Protein AF-A0A4U5NT44-F1 (afdb_monomer_lite)

Radius of gyration: 29.96 Å; chains: 1; bounding box: 78×42×92 Å

Foldseek 3Di:
DDDDDDDDDDDDDDDDDDDDPDDDDDDDDDDDPDPPPPPPQPPPPDPPQWA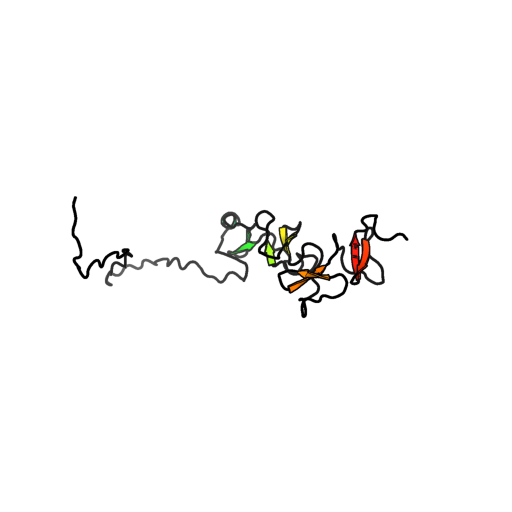GFDDFQVVLVPDQARFTQDPRTTHHPPPDCCCCLQVNHHFPAFARVQDDPPQWGQDPSRTTHNENEHHWDAFADVQDDAWQFGQTPVRITYGPADHWQAFADPQDDPPQWGQDIPRITHGCPPDPDDD

pLDDT: mean 70.95, std 17.16, range [37.59, 92.62]

Organism: Steinernema carpocapsae (NCBI:txid34508)

Secondary structure (DSSP, 8-state):
---------------------------------------------PPTT-EEE-SSGGGGTTSSS-EEEETTEEEESS---GGGTBTTB---EE-BTTB-STT-EEETTTEEESSSSS----B-BTTB--TTEEE-TTSBEEESSSSEEEE-BTTB--TTEEE-GGGEEEE--TTS---

Sequence (179 aa):
MMNRLAFAVLLGFLALASAAPSDPLFDSGAAGNISFLTRAKRQYGCPANCFSSCSNTNQCQGYQVATMCVQGCCCPAPTPDLNSACSGKPAVAGCLNGLCGQGFFCQNNNYCCRCANGAEADRCVNGVCPAGYACNTNDYCCPIGGNVGGQCVGGQCPPAFVCGAGNLCYQNVQGFGRK

Structure (mmCIF, N/CA/C/O backbone):
data_AF-A0A4U5NT44-F1
#
_entry.id   AF-A0A4U5NT44-F1
#
loop_
_atom_site.group_PDB
_atom_si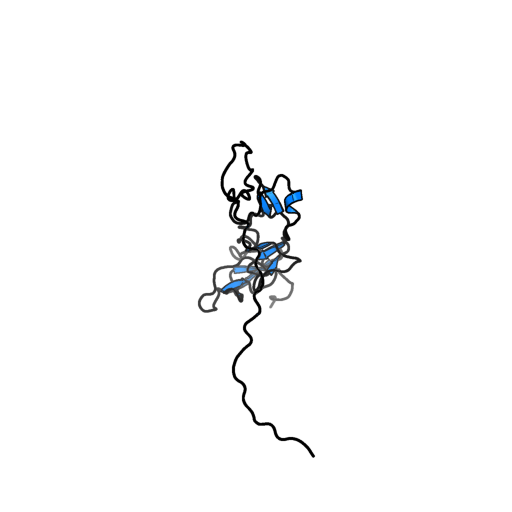te.id
_atom_site.type_symbol
_atom_site.label_atom_id
_atom_site.label_alt_id
_atom_site.label_comp_id
_atom_site.label_asym_id
_atom_site.label_entity_id
_atom_site.label_seq_id
_atom_site.pdbx_PDB_ins_code
_atom_site.Cartn_x
_atom_site.Cartn_y
_atom_site.Cartn_z
_atom_site.occupancy
_atom_site.B_iso_or_equiv
_atom_site.auth_seq_id
_atom_site.auth_comp_id
_atom_site.auth_asym_id
_atom_site.auth_atom_id
_atom_site.pdbx_PDB_model_num
ATOM 1 N N . MET A 1 1 ? 38.410 -6.889 68.399 1.00 41.97 1 MET A N 1
ATOM 2 C CA . MET A 1 1 ? 37.430 -6.449 67.387 1.00 41.97 1 MET A CA 1
ATOM 3 C C . MET A 1 1 ? 36.571 -7.651 67.028 1.00 41.97 1 MET A C 1
ATOM 5 O O . MET A 1 1 ? 37.122 -8.691 66.691 1.00 41.97 1 MET A O 1
ATOM 9 N N . MET A 1 2 ? 35.262 -7.526 67.261 1.00 40.06 2 MET A N 1
ATOM 10 C CA . MET A 1 2 ? 34.203 -8.503 66.954 1.00 40.06 2 MET A CA 1
ATOM 11 C C . MET A 1 2 ? 34.240 -8.897 65.453 1.00 40.06 2 MET A C 1
ATOM 13 O O . MET A 1 2 ? 34.754 -8.125 64.658 1.00 40.06 2 MET A O 1
ATOM 17 N N . ASN A 1 3 ? 33.733 -10.024 64.948 1.00 39.78 3 ASN A N 1
ATOM 18 C CA . ASN A 1 3 ? 32.663 -10.893 65.421 1.00 39.78 3 ASN A CA 1
ATOM 19 C C . ASN A 1 3 ? 32.751 -12.261 64.705 1.00 39.78 3 ASN A C 1
ATOM 21 O O . ASN A 1 3 ? 33.048 -12.321 63.512 1.00 39.78 3 ASN A O 1
ATOM 25 N N . ARG A 1 4 ? 32.453 -13.347 65.423 1.00 48.44 4 ARG A N 1
ATOM 26 C CA . ARG A 1 4 ? 32.158 -14.677 64.865 1.00 48.44 4 ARG A CA 1
ATOM 27 C C . ARG A 1 4 ? 30.708 -14.682 64.394 1.00 48.44 4 ARG A C 1
ATOM 29 O O . ARG A 1 4 ? 29.874 -14.252 65.175 1.00 48.44 4 ARG A O 1
ATOM 36 N N . LEU A 1 5 ? 30.394 -15.236 63.223 1.00 42.34 5 LEU A N 1
ATOM 37 C CA . LEU A 1 5 ? 29.074 -15.829 62.958 1.00 42.34 5 LEU A CA 1
ATOM 38 C C . LEU A 1 5 ? 29.099 -16.649 61.663 1.00 42.34 5 LEU A C 1
ATOM 40 O O . LEU A 1 5 ? 28.915 -16.140 60.564 1.00 42.34 5 LEU A O 1
ATOM 44 N N . ALA A 1 6 ? 29.314 -17.950 61.831 1.00 47.31 6 ALA A N 1
ATOM 45 C CA . ALA A 1 6 ? 28.681 -18.965 61.008 1.00 47.31 6 ALA A CA 1
ATOM 46 C C . ALA A 1 6 ? 27.647 -19.640 61.914 1.00 47.31 6 ALA A C 1
ATOM 48 O O . ALA A 1 6 ? 28.046 -20.189 62.936 1.00 47.31 6 ALA A O 1
ATOM 49 N N . PHE A 1 7 ? 26.354 -19.566 61.590 1.00 39.72 7 PHE A N 1
ATOM 50 C CA . PHE A 1 7 ? 25.352 -20.530 62.054 1.00 39.72 7 PHE A CA 1
ATOM 51 C C . PHE A 1 7 ? 24.116 -20.492 61.147 1.00 39.72 7 PHE A C 1
ATOM 53 O O . PHE A 1 7 ? 23.589 -19.433 60.818 1.00 39.72 7 PHE A O 1
ATOM 60 N N . ALA A 1 8 ? 23.714 -21.684 60.723 1.00 47.34 8 ALA A N 1
ATOM 61 C CA . ALA A 1 8 ? 22.589 -21.990 59.857 1.00 47.34 8 ALA A CA 1
ATOM 62 C C . ALA A 1 8 ? 21.237 -21.860 60.574 1.00 47.34 8 ALA A C 1
ATOM 64 O O . ALA A 1 8 ? 21.141 -22.286 61.719 1.00 47.34 8 ALA A O 1
ATOM 65 N N . VAL A 1 9 ? 20.200 -21.392 59.866 1.00 45.38 9 VAL A N 1
ATOM 66 C CA . VAL A 1 9 ? 18.763 -21.654 60.120 1.00 45.38 9 VAL A CA 1
ATOM 67 C C . VAL A 1 9 ? 18.051 -21.496 58.759 1.00 45.38 9 VAL A C 1
ATOM 69 O O . VAL A 1 9 ? 17.964 -20.392 58.237 1.00 45.38 9 VAL A O 1
ATOM 72 N N . LEU A 1 10 ? 17.880 -22.552 57.955 1.00 42.16 10 LEU A N 1
ATOM 73 C CA . LEU A 1 10 ? 16.690 -23.418 57.875 1.00 42.16 10 LEU A CA 1
ATOM 74 C C . LEU A 1 10 ? 15.338 -22.680 57.937 1.00 42.16 10 LEU A C 1
ATOM 76 O O . LEU A 1 10 ? 14.928 -22.223 58.989 1.00 42.16 10 LEU A O 1
ATOM 80 N N . LEU A 1 11 ? 14.634 -22.724 56.800 1.00 50.19 11 LEU A N 1
ATOM 81 C CA . LEU A 1 11 ? 13.175 -22.801 56.643 1.00 50.19 11 LEU A CA 1
ATOM 82 C C . LEU A 1 11 ? 12.294 -21.719 57.288 1.00 50.19 11 LEU A C 1
ATOM 84 O O . LEU A 1 11 ? 12.079 -21.685 58.492 1.00 50.19 11 LEU A O 1
ATOM 88 N N . GLY A 1 12 ? 11.584 -21.007 56.410 1.00 46.41 12 GLY A N 1
ATOM 89 C CA . GLY A 1 12 ? 10.256 -20.480 56.706 1.00 46.41 12 GLY A CA 1
ATOM 90 C C . GLY A 1 12 ? 10.107 -19.014 56.350 1.00 46.41 12 GLY A C 1
ATOM 91 O O . GLY A 1 12 ? 10.577 -18.173 57.091 1.00 46.41 12 GLY A O 1
ATOM 92 N N . PHE A 1 13 ? 9.426 -18.727 55.240 1.00 44.28 13 PHE A N 1
ATOM 93 C CA . PHE A 1 13 ? 8.411 -17.671 55.158 1.00 44.28 13 PHE A CA 1
ATOM 94 C C . PHE A 1 13 ? 7.566 -17.912 53.898 1.00 44.28 13 PHE A C 1
ATOM 96 O O . PHE A 1 13 ? 7.797 -17.372 52.820 1.00 44.28 13 PHE A O 1
ATOM 103 N N . LEU A 1 14 ? 6.588 -18.804 54.058 1.00 45.03 14 LEU A N 1
ATOM 104 C CA . LEU A 1 14 ? 5.353 -18.808 53.282 1.00 45.03 14 LEU A CA 1
ATOM 105 C C . LEU A 1 14 ? 4.549 -17.577 53.722 1.00 45.03 14 LEU A C 1
ATOM 107 O O . LEU A 1 14 ? 4.130 -17.539 54.874 1.00 45.03 14 LEU A O 1
ATOM 111 N N . ALA A 1 15 ? 4.367 -16.597 52.833 1.00 43.09 15 ALA A N 1
ATOM 112 C CA . ALA A 1 15 ? 3.153 -15.779 52.697 1.00 43.09 15 ALA A CA 1
ATOM 113 C C . ALA A 1 15 ? 3.405 -14.575 51.773 1.00 43.09 15 ALA A C 1
ATOM 115 O O . ALA A 1 15 ? 4.106 -13.641 52.146 1.00 43.09 15 ALA A O 1
ATOM 116 N N . LEU A 1 16 ? 2.735 -14.548 50.619 1.00 44.41 16 LEU A N 1
ATOM 117 C CA . LEU A 1 16 ? 1.893 -13.403 50.268 1.00 44.41 16 LEU A CA 1
ATOM 118 C C . LEU A 1 16 ? 0.815 -13.871 49.284 1.00 44.41 16 LEU A C 1
ATOM 120 O O . LEU A 1 16 ? 1.005 -13.920 48.072 1.00 44.41 16 LEU A O 1
ATOM 124 N N . ALA A 1 17 ? -0.315 -14.279 49.857 1.00 45.09 17 ALA A N 1
ATOM 125 C CA . ALA A 1 17 ? -1.570 -14.431 49.148 1.00 45.09 17 ALA A CA 1
ATOM 126 C C . ALA A 1 17 ? -2.078 -13.028 48.782 1.00 45.09 17 ALA A C 1
ATOM 128 O O . ALA A 1 17 ? -2.364 -12.225 49.670 1.00 45.09 17 ALA A O 1
ATOM 129 N N . SER A 1 18 ? -2.188 -12.716 47.492 1.00 49.47 18 SER A N 1
ATOM 130 C CA . SER A 1 18 ? -3.039 -11.619 47.042 1.00 49.47 18 SER A CA 1
ATOM 131 C C . SER A 1 18 ? -4.479 -12.128 47.027 1.00 49.47 18 SER A C 1
ATOM 133 O O . SER A 1 18 ? -4.848 -13.011 46.256 1.00 49.47 18 SER A O 1
ATOM 135 N N . ALA A 1 19 ? -5.280 -11.599 47.948 1.00 43.81 19 ALA A N 1
ATOM 136 C CA . ALA A 1 19 ? -6.701 -11.873 48.058 1.00 43.81 19 ALA A CA 1
ATOM 137 C C . ALA A 1 19 ? -7.427 -11.468 46.763 1.00 43.81 19 ALA A C 1
ATOM 139 O O . ALA A 1 19 ? -7.612 -10.284 46.486 1.00 43.81 19 ALA A O 1
ATOM 140 N N . ALA A 1 20 ? -7.853 -12.454 45.976 1.00 49.81 20 ALA A N 1
ATOM 141 C CA . ALA A 1 20 ? -8.987 -12.293 45.079 1.00 49.81 20 ALA A CA 1
ATOM 142 C C . ALA A 1 20 ? -10.263 -12.442 45.928 1.00 49.81 20 ALA A C 1
ATOM 144 O O . ALA A 1 20 ? -10.378 -13.440 46.643 1.00 49.81 20 ALA A O 1
ATOM 145 N N . PRO A 1 21 ? -11.219 -11.498 45.906 1.00 49.53 21 PRO A N 1
ATOM 146 C CA . PRO A 1 21 ? -12.531 -11.747 46.482 1.00 49.53 21 PRO A CA 1
ATOM 147 C C . PRO A 1 21 ? -13.285 -12.721 45.568 1.00 49.53 21 PRO A C 1
ATOM 149 O O . PRO A 1 21 ? -13.885 -12.325 44.573 1.00 49.53 21 PRO A O 1
ATOM 152 N N . SER A 1 22 ? -13.207 -14.008 45.898 1.00 47.41 22 SER A N 1
ATOM 153 C CA . SER A 1 22 ? -14.127 -15.038 45.426 1.00 47.41 22 SER A CA 1
ATOM 154 C C . SER A 1 22 ? -15.467 -14.888 46.153 1.00 47.41 22 SER A C 1
ATOM 156 O O . SER A 1 22 ? -15.526 -15.022 47.374 1.00 47.41 22 SER A O 1
ATOM 158 N N . ASP A 1 23 ? -16.496 -14.568 45.374 1.00 47.78 23 ASP A N 1
ATOM 159 C CA . ASP A 1 23 ? -17.866 -15.090 45.431 1.00 47.78 23 ASP A CA 1
ATOM 160 C C . ASP A 1 23 ? -18.522 -15.297 46.813 1.00 47.78 23 ASP A C 1
ATOM 162 O O . ASP A 1 23 ? -18.226 -16.271 47.509 1.00 47.78 23 ASP A O 1
ATOM 166 N N . PRO A 1 24 ? -19.538 -14.496 47.187 1.00 47.03 24 PRO A N 1
ATOM 167 C CA . PRO A 1 24 ? -20.533 -14.970 48.131 1.00 47.03 24 PRO A CA 1
ATOM 168 C C . PRO A 1 24 ? -21.456 -15.982 47.434 1.00 47.03 24 PRO A C 1
ATOM 170 O O . PRO A 1 24 ? -22.219 -15.637 46.529 1.00 47.03 24 PRO A O 1
ATOM 173 N N . LEU A 1 25 ? -21.403 -17.235 47.898 1.00 45.03 25 LEU A N 1
ATOM 174 C CA . LEU A 1 25 ? -22.509 -18.183 47.780 1.00 45.03 25 LEU A CA 1
ATOM 175 C C . LEU A 1 25 ? -23.785 -17.516 48.312 1.00 45.03 25 LEU A C 1
ATOM 177 O O . LEU A 1 25 ? -23.854 -17.201 49.499 1.00 45.03 25 LEU A O 1
ATOM 181 N N . PHE A 1 26 ? -24.809 -17.382 47.472 1.00 44.31 26 PHE A N 1
ATOM 182 C CA . PHE A 1 26 ? -26.182 -17.300 47.954 1.00 44.31 26 PHE A CA 1
ATOM 183 C C . PHE A 1 26 ? -27.040 -18.356 47.269 1.00 44.31 26 PHE A C 1
ATOM 185 O O . PHE A 1 26 ? -27.195 -18.398 46.049 1.00 44.31 26 PHE A O 1
ATOM 192 N N . ASP A 1 27 ? -27.512 -19.233 48.147 1.00 38.28 27 ASP A N 1
ATOM 193 C CA . ASP A 1 27 ? -28.408 -20.355 47.963 1.00 38.28 27 ASP A CA 1
ATOM 194 C C . ASP A 1 27 ? -29.778 -19.916 47.427 1.00 38.28 27 ASP A C 1
ATOM 196 O O . ASP A 1 27 ? -30.239 -18.788 47.620 1.00 38.28 27 ASP A O 1
ATOM 200 N N . SER A 1 28 ? -30.405 -20.836 46.705 1.00 53.12 28 SER A N 1
ATOM 201 C CA . SER A 1 28 ? -31.623 -20.620 45.936 1.00 53.12 28 SER A CA 1
ATOM 202 C C . SER A 1 28 ? -32.860 -20.681 46.830 1.00 53.12 28 SER A C 1
ATOM 204 O O . SER A 1 28 ? -33.154 -21.728 47.393 1.00 53.12 28 SER A O 1
ATOM 206 N N . GLY A 1 29 ? -33.669 -19.619 46.872 1.00 45.12 29 GLY A N 1
ATOM 207 C CA . GLY A 1 29 ? -35.015 -19.737 47.437 1.00 45.12 29 GLY A CA 1
ATOM 208 C C . GLY A 1 29 ? -35.741 -18.427 47.707 1.00 45.12 29 GLY A C 1
ATOM 209 O O . GLY A 1 29 ? -35.720 -17.951 48.831 1.00 45.12 29 GLY A O 1
ATOM 210 N N . ALA A 1 30 ? -36.432 -17.884 46.701 1.00 37.59 30 ALA A N 1
ATOM 211 C CA . ALA A 1 30 ? -37.771 -17.293 46.841 1.00 37.59 30 ALA A CA 1
ATOM 212 C C . ALA A 1 30 ? -38.217 -16.668 45.513 1.00 37.59 30 ALA A C 1
ATOM 214 O O . ALA A 1 30 ? -37.498 -15.903 44.876 1.00 37.59 30 ALA A O 1
ATOM 215 N N . ALA A 1 31 ? -39.434 -17.019 45.114 1.00 48.50 31 ALA A N 1
ATOM 216 C CA . ALA A 1 31 ? -40.112 -16.563 43.917 1.00 48.50 31 ALA A CA 1
ATOM 217 C C . ALA A 1 31 ? -40.239 -15.030 43.859 1.00 48.50 31 ALA A C 1
ATOM 219 O O . ALA A 1 31 ? -40.905 -14.409 44.683 1.00 48.50 31 ALA A O 1
ATOM 220 N N . GLY A 1 32 ? -39.660 -14.440 42.819 1.00 40.50 32 GLY A N 1
ATOM 221 C CA . GLY A 1 32 ? -39.900 -13.066 42.404 1.00 40.50 32 GLY A CA 1
ATOM 222 C C . GLY A 1 32 ? -39.521 -12.959 40.937 1.00 40.50 32 GLY A C 1
ATOM 223 O O . GLY A 1 32 ? -38.363 -13.155 40.584 1.00 40.50 32 GLY A O 1
ATOM 224 N N . ASN A 1 33 ? -40.502 -12.720 40.070 1.00 50.53 33 ASN A N 1
ATOM 225 C CA . ASN A 1 33 ? -40.332 -12.614 38.622 1.00 50.53 33 ASN A CA 1
ATOM 226 C C . ASN A 1 33 ? -39.684 -11.261 38.276 1.00 50.53 33 ASN A C 1
ATOM 228 O O . ASN A 1 33 ? -40.307 -10.362 37.719 1.00 50.53 33 ASN A O 1
ATOM 232 N N . ILE A 1 34 ? -38.440 -11.088 38.709 1.00 51.81 34 ILE A N 1
ATOM 233 C CA . ILE A 1 34 ? -37.555 -10.023 38.269 1.00 51.81 34 ILE A CA 1
ATOM 234 C C . ILE A 1 34 ? -36.823 -10.586 37.067 1.00 51.81 34 ILE A C 1
ATOM 236 O O . ILE A 1 34 ? -35.935 -11.423 37.193 1.00 51.81 34 ILE A O 1
ATOM 240 N N . SER A 1 35 ? -37.233 -10.141 35.883 1.00 47.66 35 SER A N 1
ATOM 241 C CA . SER A 1 35 ? -36.441 -10.248 34.668 1.00 47.66 35 SER A CA 1
ATOM 242 C C . SER A 1 35 ? -35.113 -9.555 34.943 1.00 47.66 35 SER A C 1
ATOM 244 O O . SER A 1 35 ? -34.969 -8.351 34.722 1.00 47.66 35 SER A O 1
ATOM 246 N N . PHE A 1 36 ? -34.149 -10.296 35.487 1.00 42.97 36 PHE A N 1
ATOM 247 C CA . PHE A 1 36 ? -32.764 -9.885 35.510 1.00 42.97 36 PHE A CA 1
ATOM 248 C C . PHE A 1 36 ? -32.424 -9.655 34.046 1.00 42.97 36 PHE A C 1
ATOM 250 O O . PHE A 1 36 ? -32.266 -10.599 33.271 1.00 42.97 36 PHE A O 1
ATOM 257 N N . LEU A 1 37 ? -32.392 -8.383 33.650 1.00 48.25 37 LEU A N 1
ATOM 258 C CA . LEU A 1 37 ? -31.652 -7.935 32.491 1.00 48.25 37 LEU A CA 1
ATOM 259 C C . LEU A 1 37 ? -30.227 -8.393 32.762 1.00 48.25 37 LEU A C 1
ATOM 261 O O . LEU A 1 37 ? -29.411 -7.661 33.321 1.00 48.25 37 LEU A O 1
ATOM 265 N N . THR A 1 38 ? -29.935 -9.637 32.390 1.00 41.62 38 THR A N 1
ATOM 266 C CA . THR A 1 38 ? -28.595 -10.041 32.049 1.00 41.62 38 THR A CA 1
ATOM 267 C C . THR A 1 38 ? -28.198 -9.012 31.015 1.00 41.62 38 THR A C 1
ATOM 269 O O . THR A 1 38 ? -28.619 -9.029 29.857 1.00 41.62 38 THR A O 1
ATOM 272 N N . ARG A 1 39 ? -27.404 -8.036 31.452 1.00 46.06 39 ARG A N 1
ATOM 273 C CA . ARG A 1 39 ? -26.575 -7.250 30.560 1.00 46.06 39 ARG A CA 1
ATOM 274 C C . ARG A 1 39 ? -25.523 -8.218 30.027 1.00 46.06 39 ARG A C 1
ATOM 276 O O . ARG A 1 39 ? -24.335 -8.053 30.264 1.00 46.06 39 ARG A O 1
ATOM 283 N N . ALA A 1 40 ? -25.970 -9.244 29.303 1.00 41.12 40 ALA A N 1
ATOM 284 C CA . ALA A 1 40 ? -25.214 -9.805 28.221 1.00 41.12 40 ALA A CA 1
ATOM 285 C C . ALA A 1 40 ? -24.907 -8.584 27.369 1.00 41.12 40 ALA A C 1
ATOM 287 O O . ALA A 1 40 ? -25.803 -8.008 26.742 1.00 41.12 40 ALA A O 1
ATOM 288 N N . LYS A 1 41 ? -23.664 -8.096 27.470 1.00 43.84 41 LYS A N 1
ATOM 289 C CA . LYS A 1 41 ? -23.096 -7.178 26.493 1.00 43.84 41 LYS A CA 1
ATOM 290 C C . LYS A 1 41 ? -23.511 -7.786 25.171 1.00 43.84 41 LYS A C 1
ATOM 292 O O . LYS A 1 41 ? -23.109 -8.907 24.882 1.00 43.84 41 LYS A O 1
ATOM 297 N N . ARG A 1 42 ? -24.454 -7.127 24.499 1.00 50.50 42 ARG A N 1
ATOM 298 C CA . ARG A 1 42 ? -25.114 -7.614 23.301 1.00 50.50 42 ARG A CA 1
ATOM 299 C C . ARG A 1 42 ? -24.022 -7.781 22.260 1.00 50.50 42 ARG A C 1
ATOM 301 O O . ARG A 1 42 ? -23.728 -6.875 21.495 1.00 50.50 42 ARG A O 1
ATOM 308 N N . GLN A 1 43 ? -23.404 -8.947 22.277 1.00 49.91 43 GLN A N 1
ATOM 309 C CA . GLN A 1 43 ? -22.519 -9.472 21.265 1.00 49.91 43 GLN A CA 1
ATOM 310 C C . GLN A 1 43 ? -23.417 -9.931 20.107 1.00 49.91 43 GLN A C 1
ATOM 312 O O . GLN A 1 43 ? -23.284 -11.038 19.605 1.00 49.91 43 GLN A O 1
ATOM 317 N N . TYR A 1 44 ? -24.386 -9.087 19.710 1.00 51.16 44 TYR A N 1
ATOM 318 C CA . TYR A 1 44 ? -24.892 -9.128 18.349 1.00 51.16 44 TYR A CA 1
ATOM 319 C C . TYR A 1 44 ? -23.651 -8.860 17.516 1.00 51.16 44 TYR A C 1
ATOM 321 O O . TYR A 1 44 ? -23.013 -7.823 17.694 1.00 51.16 44 TYR A O 1
ATOM 329 N N . GLY A 1 45 ? -23.230 -9.881 16.773 1.00 62.38 45 GLY A N 1
ATOM 330 C CA . GLY A 1 45 ? -21.964 -9.904 16.064 1.00 62.38 45 GLY A CA 1
ATOM 331 C C . GLY A 1 45 ? -21.881 -8.707 15.138 1.00 62.38 45 GLY A C 1
ATOM 332 O O . GLY A 1 45 ? -22.424 -8.735 14.038 1.00 62.38 45 GLY A O 1
ATOM 333 N N . CYS A 1 46 ? -21.221 -7.649 15.603 1.00 68.69 46 CYS A N 1
ATOM 334 C CA . CYS A 1 46 ? -20.824 -6.577 14.722 1.00 68.69 46 CYS A CA 1
ATOM 335 C C . CYS A 1 46 ? -19.932 -7.204 13.641 1.00 68.69 46 CYS A C 1
ATOM 337 O O . CYS A 1 46 ? -19.115 -8.080 13.959 1.00 68.69 46 CYS A O 1
ATOM 339 N N . PRO A 1 47 ? -20.113 -6.816 12.370 1.00 69.44 47 PRO A N 1
ATOM 340 C CA . PRO A 1 47 ? -19.285 -7.325 11.289 1.00 69.44 47 PRO A CA 1
ATOM 341 C C . PRO A 1 47 ? -17.808 -7.028 11.572 1.00 69.44 47 PRO A C 1
ATOM 343 O O . PRO A 1 47 ? -17.473 -6.146 12.371 1.00 69.44 47 PRO A O 1
ATOM 346 N N . ALA A 1 48 ? -16.914 -7.777 10.924 1.00 64.88 48 ALA A N 1
ATOM 347 C CA . ALA A 1 48 ? -15.479 -7.558 11.060 1.00 64.88 48 ALA A CA 1
ATOM 348 C C . ALA A 1 48 ? -15.139 -6.070 10.833 1.00 64.88 48 ALA A C 1
ATOM 350 O O . ALA A 1 48 ? -15.648 -5.454 9.899 1.00 64.88 48 ALA A O 1
ATOM 351 N N . ASN A 1 49 ? -14.283 -5.512 11.696 1.00 66.44 49 ASN A N 1
ATOM 352 C CA . ASN A 1 49 ? -13.892 -4.091 11.760 1.00 66.44 49 ASN A CA 1
ATOM 353 C C . ASN A 1 49 ? -14.912 -3.109 12.370 1.00 66.44 49 ASN A C 1
ATOM 355 O O . ASN A 1 49 ? -14.662 -1.902 12.357 1.00 66.44 49 ASN A O 1
ATOM 359 N N . CYS A 1 50 ? -16.007 -3.594 12.959 1.00 75.44 50 CYS A N 1
ATOM 360 C CA . CYS A 1 50 ? -16.903 -2.780 13.779 1.00 75.44 50 CYS A CA 1
ATOM 361 C C . CYS A 1 50 ? -16.845 -3.197 15.255 1.00 75.44 50 CYS A C 1
ATOM 363 O O . CYS A 1 50 ? -16.750 -4.377 15.597 1.00 75.44 50 CYS A O 1
ATOM 365 N N . PHE A 1 51 ? -16.912 -2.208 16.140 1.00 76.50 51 PHE A N 1
ATOM 366 C CA . PHE A 1 51 ? -16.833 -2.378 17.590 1.00 76.50 51 PHE A CA 1
ATOM 367 C C . PHE A 1 51 ? -18.182 -2.064 18.242 1.00 76.50 51 PHE A C 1
ATOM 369 O O . PHE A 1 51 ? -19.139 -1.759 17.539 1.00 76.50 51 PHE A O 1
ATOM 376 N N . SER A 1 52 ? -18.232 -2.186 19.576 1.00 81.31 52 SER A N 1
ATOM 377 C CA . SER A 1 52 ? -19.393 -2.120 20.483 1.00 81.31 52 SER A CA 1
ATOM 378 C C . SER A 1 52 ? -20.703 -1.552 19.935 1.00 81.31 52 SER A C 1
ATOM 380 O O . SER A 1 52 ? -20.744 -0.556 19.217 1.00 81.31 52 SER A O 1
ATOM 382 N N . SER A 1 53 ? -21.808 -2.102 20.432 1.00 81.50 53 SER A N 1
ATOM 383 C CA . SER A 1 53 ? -23.136 -1.634 20.067 1.00 81.50 53 SER A CA 1
ATOM 384 C C . SER A 1 53 ? -23.344 -0.140 20.358 1.00 81.50 53 SER A C 1
ATOM 386 O O . SER A 1 53 ? -23.085 0.307 21.478 1.00 81.50 53 SER A O 1
ATOM 388 N N . CYS A 1 54 ? -23.869 0.608 19.393 1.00 81.62 54 CYS A N 1
ATOM 389 C CA . CYS A 1 54 ? -24.179 2.033 19.497 1.00 81.62 54 CYS A CA 1
ATOM 390 C C . CYS A 1 54 ? -25.658 2.300 19.190 1.00 81.62 54 CYS A C 1
ATOM 392 O O . CYS A 1 54 ? -26.327 1.502 18.548 1.00 81.62 54 CYS A O 1
ATOM 394 N N . SER A 1 55 ? -26.181 3.435 19.653 1.00 82.50 55 SER A N 1
ATOM 395 C CA . SER A 1 55 ? -27.520 3.925 19.275 1.00 82.50 55 SER A CA 1
ATOM 396 C C . SER A 1 55 ? -27.454 5.235 18.493 1.00 82.50 55 SER A C 1
ATOM 398 O O . SER A 1 55 ? -28.353 5.522 17.716 1.00 82.50 55 SER A O 1
ATOM 400 N N . ASN A 1 56 ? -26.388 6.011 18.690 1.00 79.12 56 ASN A N 1
ATOM 401 C CA . ASN A 1 56 ? -26.105 7.263 18.000 1.00 79.12 56 ASN A CA 1
ATOM 402 C C . ASN A 1 56 ? -24.585 7.406 17.842 1.00 79.12 56 ASN A C 1
ATOM 404 O O . ASN A 1 56 ? -23.831 6.882 18.666 1.00 79.12 56 ASN A O 1
ATOM 408 N N . THR A 1 57 ? -24.137 8.150 16.827 1.00 78.25 57 THR A N 1
ATOM 409 C CA . THR A 1 57 ? -22.709 8.356 16.503 1.00 78.25 57 THR A CA 1
ATOM 410 C C . THR A 1 57 ? -21.890 8.939 17.658 1.00 78.25 57 THR A C 1
ATOM 412 O O . THR A 1 57 ? -20.718 8.606 17.796 1.00 78.25 57 THR A O 1
ATOM 415 N N . ASN A 1 58 ? -22.500 9.717 18.558 1.00 82.50 58 ASN A N 1
ATOM 416 C CA . ASN A 1 58 ? -21.808 10.261 19.735 1.00 82.50 58 ASN A CA 1
ATOM 417 C C . ASN A 1 58 ? -21.234 9.169 20.658 1.00 82.50 58 ASN A C 1
ATOM 419 O O . ASN A 1 58 ? -20.191 9.367 21.267 1.00 82.50 58 ASN A O 1
ATOM 423 N N . GLN A 1 59 ? -21.849 7.981 20.699 1.00 77.31 59 GLN A N 1
ATOM 424 C CA . GLN A 1 59 ? -21.348 6.844 21.488 1.00 77.31 59 GLN A CA 1
ATOM 425 C C . GLN A 1 59 ? -20.067 6.227 20.905 1.00 77.31 59 GLN A C 1
ATOM 427 O O . GLN A 1 59 ? -19.401 5.432 21.565 1.00 77.31 59 GLN A O 1
ATOM 432 N N . CYS A 1 60 ? -19.728 6.585 19.667 1.00 78.31 60 CYS A N 1
ATOM 433 C CA . CYS A 1 60 ? -18.546 6.118 18.959 1.00 78.31 60 CYS A CA 1
ATOM 434 C C . CYS A 1 60 ? -17.377 7.123 19.049 1.00 78.31 60 CYS A C 1
ATOM 436 O O . CYS A 1 60 ? -16.247 6.803 18.703 1.00 78.31 60 CYS A O 1
ATOM 438 N N . GLN A 1 61 ? -17.585 8.313 19.620 1.00 77.25 61 GLN A N 1
ATOM 439 C CA . GLN A 1 61 ? -16.519 9.315 19.790 1.00 77.25 61 GLN A CA 1
ATOM 440 C C . GLN A 1 61 ? -15.440 8.914 20.812 1.00 77.25 61 GLN A C 1
ATOM 442 O O . GLN A 1 61 ? -14.393 9.547 20.876 1.00 77.25 61 GLN A O 1
ATOM 447 N N . GLY A 1 62 ? -15.670 7.858 21.600 1.00 70.69 62 GLY A N 1
ATOM 448 C CA . GLY A 1 62 ? -14.665 7.294 22.506 1.00 70.69 62 GLY A CA 1
ATOM 449 C C . GLY A 1 62 ? -13.596 6.442 21.810 1.00 70.69 62 GLY A C 1
ATOM 450 O O . GLY A 1 62 ? -12.623 6.049 22.455 1.00 70.69 62 GLY A O 1
ATOM 451 N N . TYR A 1 63 ? -13.760 6.129 20.519 1.00 68.38 63 TYR A N 1
ATOM 452 C CA . TYR A 1 63 ? -12.766 5.377 19.755 1.00 68.38 63 TYR A CA 1
ATOM 453 C C . TYR A 1 63 ? -11.712 6.311 19.155 1.00 68.38 63 TYR A C 1
ATOM 455 O O . TYR A 1 63 ? -12.005 7.410 18.702 1.00 68.38 63 TYR A O 1
ATOM 463 N N . GLN A 1 64 ? -10.467 5.831 19.134 1.00 57.81 64 GLN A N 1
ATOM 464 C CA . GLN A 1 64 ? -9.280 6.564 18.669 1.00 57.81 64 GLN A CA 1
ATOM 465 C C . GLN A 1 64 ? -9.343 6.920 17.169 1.00 57.81 64 GLN A C 1
ATOM 467 O O . GLN A 1 64 ? -8.606 7.780 16.698 1.00 57.81 64 GLN A O 1
ATOM 472 N N . VAL A 1 65 ? -10.205 6.231 16.418 1.00 61.34 65 VAL A N 1
ATOM 473 C CA . VAL A 1 65 ? -10.463 6.449 14.994 1.00 61.34 65 VAL A CA 1
ATOM 474 C C . VAL A 1 65 ? -11.866 7.020 14.821 1.00 61.34 65 VAL A C 1
ATOM 476 O O . VAL A 1 65 ? -12.782 6.648 15.559 1.00 61.34 65 VAL A O 1
ATOM 479 N N . ALA A 1 66 ? -12.040 7.911 13.840 1.00 65.50 66 ALA A N 1
ATOM 480 C CA . ALA A 1 66 ? -13.348 8.460 13.503 1.00 65.50 66 ALA A CA 1
ATOM 481 C C . ALA A 1 66 ? -14.303 7.296 13.222 1.00 65.50 66 ALA A C 1
ATOM 483 O O . ALA A 1 66 ? -14.094 6.550 12.272 1.00 65.50 66 ALA A O 1
ATOM 484 N N . THR A 1 67 ? -15.306 7.103 14.076 1.00 74.69 67 THR A N 1
ATOM 485 C CA . THR A 1 67 ? -16.301 6.034 13.956 1.00 74.69 67 THR A CA 1
ATOM 486 C C . THR A 1 67 ? -17.698 6.627 14.004 1.00 74.69 67 THR A C 1
ATOM 488 O O . THR A 1 67 ? -17.975 7.576 14.735 1.00 74.69 67 THR A O 1
ATOM 491 N N . MET A 1 68 ? -18.587 6.068 13.196 1.00 80.12 68 MET A N 1
ATOM 492 C CA . MET A 1 68 ? -19.999 6.392 13.145 1.00 80.12 68 MET A CA 1
ATOM 493 C C . MET A 1 68 ? -20.830 5.178 13.522 1.00 80.12 68 MET A C 1
ATOM 495 O O . MET A 1 68 ? -20.393 4.031 13.400 1.00 80.12 68 MET A O 1
ATOM 499 N N . CYS A 1 69 ? -22.040 5.444 13.997 1.00 80.31 69 CYS A N 1
ATOM 500 C CA . CYS A 1 69 ? -22.953 4.379 14.353 1.00 80.31 69 CYS A CA 1
ATOM 501 C C . CYS A 1 69 ? -23.637 3.834 13.096 1.00 80.31 69 CYS A C 1
ATOM 503 O O . CYS A 1 69 ? -24.469 4.517 12.502 1.00 80.31 69 CYS A O 1
ATOM 505 N N . VAL A 1 70 ? -23.296 2.607 12.700 1.00 77.50 70 VAL A N 1
ATOM 506 C CA . VAL A 1 70 ? -23.870 1.915 11.540 1.00 77.50 70 VAL A CA 1
ATOM 507 C C . VAL A 1 70 ? -24.589 0.670 12.029 1.00 77.50 70 VAL A C 1
ATOM 509 O O . VAL A 1 70 ? -23.977 -0.198 12.642 1.00 77.50 70 VAL A O 1
ATOM 512 N N . GLN A 1 71 ? -25.902 0.595 11.790 1.00 73.44 71 GLN A N 1
ATOM 513 C CA . GLN A 1 71 ? -26.744 -0.551 12.177 1.00 73.44 71 GLN A CA 1
ATOM 514 C C . GLN A 1 71 ? -26.566 -0.989 13.640 1.00 73.44 71 GLN A C 1
ATOM 516 O O . GLN A 1 71 ? -26.629 -2.165 13.984 1.00 73.44 71 GLN A O 1
ATOM 521 N N . GLY A 1 72 ? -26.339 -0.013 14.514 1.00 76.69 72 GLY A N 1
ATOM 522 C CA . GLY A 1 72 ? -26.139 -0.259 15.928 1.00 76.69 72 GLY A CA 1
ATOM 523 C C . GLY A 1 72 ? -24.750 -0.769 16.306 1.00 76.69 72 GLY A C 1
ATOM 524 O O . GLY A 1 72 ? -24.615 -1.262 17.417 1.00 76.69 72 GLY A O 1
ATOM 525 N N . CYS A 1 73 ? -23.732 -0.621 15.453 1.00 83.25 73 CYS A N 1
ATOM 526 C CA . CYS A 1 73 ? -22.315 -0.884 15.736 1.00 83.25 73 CYS A CA 1
ATOM 527 C C . CYS A 1 73 ? -21.441 0.341 15.416 1.00 83.25 73 CYS A C 1
ATOM 529 O O . CYS A 1 73 ? -21.707 1.073 14.461 1.00 83.25 73 CYS A O 1
ATOM 531 N N . CYS A 1 74 ? -20.387 0.577 16.200 1.00 83.06 74 CYS A N 1
ATOM 532 C CA . CYS A 1 74 ? -19.426 1.640 15.906 1.00 83.06 74 CYS A CA 1
ATOM 533 C C . CYS A 1 74 ? -18.451 1.180 14.822 1.00 83.06 74 CYS A C 1
ATOM 535 O O . CYS A 1 74 ? -17.576 0.351 15.078 1.00 83.06 74 CYS A O 1
ATOM 537 N N . CYS A 1 75 ? -18.595 1.733 13.623 1.00 79.00 75 CYS A N 1
ATOM 538 C CA . CYS A 1 75 ? -17.768 1.421 12.462 1.00 79.00 75 CYS A CA 1
ATOM 539 C C . CYS A 1 75 ? -16.994 2.673 12.024 1.00 79.00 75 CYS A C 1
ATOM 541 O O . CYS A 1 75 ? -17.515 3.775 12.176 1.00 79.00 75 CYS A O 1
ATOM 543 N N . PRO A 1 76 ? -15.768 2.559 11.498 1.00 75.00 76 PRO A N 1
ATOM 544 C CA . PRO A 1 76 ? -14.993 3.717 11.051 1.00 75.00 76 PRO A CA 1
ATOM 545 C C . PRO A 1 76 ? -15.724 4.543 9.968 1.00 75.00 76 PRO A C 1
ATOM 547 O O . PRO A 1 76 ? -16.401 3.989 9.106 1.00 75.00 76 PRO A O 1
ATOM 550 N N . ALA A 1 77 ? -15.627 5.872 10.075 1.00 68.19 77 ALA A N 1
ATOM 551 C CA . ALA A 1 77 ? -16.375 6.906 9.358 1.00 68.19 77 ALA A CA 1
ATOM 552 C C . ALA A 1 77 ? -15.463 7.798 8.490 1.00 68.19 77 ALA A C 1
ATOM 554 O O . ALA A 1 77 ? -14.463 8.281 9.027 1.00 68.19 77 ALA A O 1
ATOM 555 N N . PRO A 1 78 ? -15.832 8.132 7.227 1.00 57.22 78 PRO A N 1
ATOM 556 C CA . PRO A 1 78 ? -16.843 7.461 6.386 1.00 57.22 78 PRO A CA 1
ATOM 557 C C . PRO A 1 78 ? -16.500 5.978 6.266 1.00 57.22 78 PRO A C 1
ATOM 559 O O . PRO A 1 78 ? -15.355 5.652 6.537 1.00 57.22 78 PRO A O 1
ATOM 562 N N . THR A 1 79 ? -17.427 5.089 5.878 1.00 57.31 79 THR A N 1
ATOM 563 C CA . THR A 1 79 ? -17.009 3.787 5.329 1.00 57.31 79 THR A CA 1
ATOM 564 C C . THR A 1 79 ? -16.163 4.127 4.113 1.00 57.31 79 THR A C 1
ATOM 566 O O . THR A 1 79 ? -16.726 4.466 3.066 1.00 57.31 79 THR A O 1
ATOM 569 N N . PRO A 1 80 ? -14.832 4.166 4.240 1.00 58.44 80 PRO A N 1
ATOM 570 C CA . PRO A 1 80 ? -14.011 4.431 3.090 1.00 58.44 80 PRO A CA 1
ATOM 571 C C . PRO A 1 80 ? -14.191 3.191 2.239 1.00 58.44 80 PRO A C 1
ATOM 573 O O . PRO A 1 80 ? -14.412 2.099 2.778 1.00 58.44 80 PRO A O 1
ATOM 576 N N . ASP A 1 81 ? -14.092 3.311 0.928 1.00 66.81 81 ASP A N 1
ATOM 577 C CA . ASP A 1 81 ? -13.886 2.098 0.160 1.00 66.81 81 ASP A CA 1
ATOM 578 C C . ASP A 1 81 ? -12.487 1.603 0.529 1.00 66.81 81 ASP A C 1
ATOM 580 O O . ASP A 1 81 ? -11.476 2.024 -0.038 1.00 66.81 81 ASP A O 1
ATOM 584 N N . LEU A 1 82 ? -12.418 0.822 1.615 1.00 69.75 82 LEU A N 1
ATOM 585 C CA . LEU A 1 82 ? -11.171 0.411 2.232 1.00 69.75 82 LEU A CA 1
ATOM 586 C C . LEU A 1 82 ? -10.370 -0.311 1.163 1.00 69.75 82 LEU A C 1
ATOM 588 O O . LEU A 1 82 ? -9.180 -0.075 1.084 1.00 69.75 82 LEU A O 1
ATOM 592 N N . ASN A 1 83 ? -11.066 -1.038 0.282 1.00 76.88 83 ASN A N 1
ATOM 593 C CA . ASN A 1 83 ? -10.574 -1.745 -0.894 1.00 76.88 83 ASN A CA 1
ATOM 594 C C . ASN A 1 83 ? -9.790 -0.884 -1.890 1.00 76.88 83 ASN A C 1
ATOM 596 O O . ASN A 1 83 ? -8.959 -1.435 -2.606 1.00 76.88 83 ASN A O 1
ATOM 600 N N . SER A 1 84 ? -10.032 0.427 -1.955 1.00 79.12 84 SER A N 1
ATOM 601 C CA . SER A 1 84 ? -9.358 1.328 -2.899 1.00 79.12 84 SER A CA 1
ATOM 602 C C . SER A 1 84 ? -8.688 2.535 -2.243 1.00 79.12 84 SER A C 1
ATOM 604 O O . SER A 1 84 ? -8.154 3.396 -2.945 1.00 79.12 84 SER A O 1
ATOM 606 N N . ALA A 1 85 ? -8.688 2.606 -0.913 1.00 79.25 85 ALA A N 1
ATOM 607 C CA . ALA A 1 85 ? -8.163 3.730 -0.145 1.00 79.25 85 ALA A CA 1
ATOM 608 C C . ALA A 1 85 ? -6.659 3.989 -0.375 1.00 79.25 85 ALA A C 1
ATOM 610 O O . ALA A 1 85 ? -6.213 5.136 -0.270 1.00 79.25 85 ALA A O 1
ATOM 611 N N . CYS A 1 86 ? -5.895 2.954 -0.740 1.00 83.31 86 CYS A N 1
ATOM 612 C CA . CYS A 1 86 ? -4.459 3.017 -1.010 1.00 83.31 86 CYS A CA 1
ATOM 613 C C . CYS A 1 86 ? -4.169 2.957 -2.513 1.00 83.31 86 CYS A C 1
ATOM 615 O O . CYS A 1 86 ? -3.705 1.944 -3.028 1.00 83.31 86 CYS A O 1
ATOM 617 N N . SER A 1 87 ? -4.481 4.032 -3.242 1.00 80.81 87 SER A N 1
ATOM 618 C CA . SER A 1 87 ? -4.246 4.126 -4.696 1.00 80.81 87 SER A CA 1
ATOM 619 C C . SER A 1 87 ? -4.901 2.984 -5.502 1.00 80.81 87 SER A C 1
ATOM 621 O O . SER A 1 87 ? -4.340 2.524 -6.494 1.00 80.81 87 SER A O 1
ATOM 623 N N . GLY A 1 88 ? -6.075 2.501 -5.069 1.00 79.12 88 GLY A N 1
ATOM 624 C CA . GLY A 1 88 ? -6.759 1.349 -5.679 1.00 79.12 88 GLY A CA 1
ATOM 625 C C . GLY A 1 88 ? -6.525 0.002 -4.982 1.00 79.12 88 GLY A C 1
ATOM 626 O O . GLY A 1 88 ? -6.935 -1.028 -5.514 1.00 79.12 88 GLY A O 1
ATOM 627 N N . LYS A 1 89 ? -5.882 -0.004 -3.808 1.00 83.31 89 LYS A N 1
ATOM 628 C CA . LYS A 1 89 ? -5.646 -1.195 -2.976 1.00 83.31 89 LYS A CA 1
ATOM 629 C C . LYS A 1 89 ? -6.252 -1.075 -1.571 1.00 83.31 89 LYS A C 1
ATOM 631 O O . LYS A 1 89 ? -6.502 0.049 -1.114 1.00 83.31 89 LYS A O 1
ATOM 636 N N . PRO A 1 90 ? -6.471 -2.216 -0.879 1.00 83.31 90 PRO A N 1
ATOM 637 C CA . PRO A 1 90 ? -7.068 -2.237 0.444 1.00 83.31 90 PRO A CA 1
ATOM 638 C C . PRO A 1 90 ? -6.186 -1.574 1.513 1.00 83.31 90 PRO A C 1
ATOM 640 O O . PRO A 1 90 ? -5.045 -1.986 1.724 1.00 83.31 90 PRO A O 1
ATOM 643 N N . ALA A 1 91 ? -6.729 -0.596 2.241 1.00 84.75 91 ALA A N 1
ATOM 644 C CA . ALA A 1 91 ? -6.103 -0.039 3.433 1.00 84.75 91 ALA A CA 1
ATOM 645 C C . ALA A 1 91 ? -6.115 -1.039 4.592 1.00 84.75 91 ALA A C 1
ATOM 647 O O . ALA A 1 91 ? -7.064 -1.800 4.785 1.00 84.75 91 ALA A O 1
ATOM 648 N N . VAL A 1 92 ? -5.048 -1.010 5.389 1.00 83.44 92 VAL A N 1
ATOM 649 C CA . VAL A 1 92 ? -4.863 -1.926 6.523 1.00 83.44 92 VAL A CA 1
ATOM 650 C C . VAL A 1 92 ? -5.530 -1.394 7.788 1.00 83.44 92 VAL A C 1
ATOM 652 O O . VAL A 1 92 ? -6.059 -2.167 8.582 1.00 83.44 92 VAL A O 1
ATOM 655 N N . ALA A 1 93 ? -5.520 -0.074 7.972 1.00 78.75 93 ALA A N 1
ATOM 656 C CA . ALA A 1 93 ? -6.140 0.616 9.100 1.00 78.75 93 ALA A CA 1
ATOM 657 C C . ALA A 1 93 ? -6.353 2.103 8.769 1.00 78.75 93 ALA A C 1
ATOM 659 O O . ALA A 1 93 ? -5.890 2.585 7.737 1.00 78.75 93 ALA A O 1
ATOM 660 N N . GLY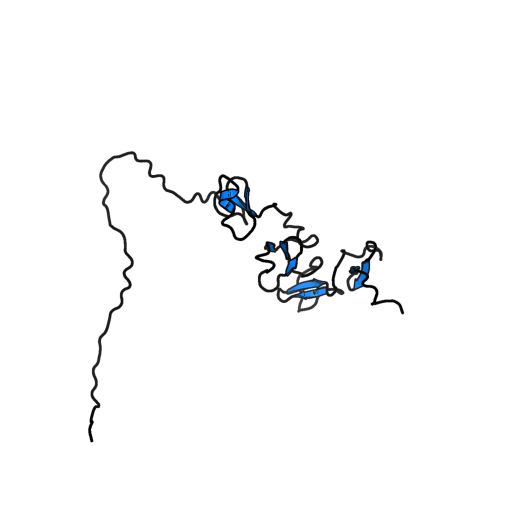 A 1 94 ? -7.028 2.839 9.651 1.00 80.94 94 GLY A N 1
ATOM 661 C CA . GLY A 1 94 ? -6.963 4.304 9.672 1.00 80.94 94 GLY A CA 1
ATOM 662 C C . GLY A 1 94 ? -5.696 4.779 10.384 1.00 80.94 94 GLY A C 1
ATOM 663 O O . GLY A 1 94 ? -5.198 4.087 11.275 1.00 80.94 94 GLY A O 1
ATOM 664 N N . CYS A 1 95 ? -5.175 5.946 10.013 1.00 83.12 95 CYS A N 1
ATOM 665 C CA . CYS A 1 95 ? -4.028 6.511 10.716 1.00 83.12 95 CYS A CA 1
ATOM 666 C C . CYS A 1 95 ? -4.396 6.947 12.137 1.00 83.12 95 CYS A C 1
ATOM 668 O O . CYS A 1 95 ? -5.478 7.486 12.383 1.00 83.12 95 CYS A O 1
ATOM 670 N N . LEU A 1 96 ? -3.451 6.782 13.060 1.00 81.50 96 LEU A N 1
ATOM 671 C CA . LEU A 1 96 ? -3.541 7.244 14.442 1.00 81.50 96 LEU A CA 1
ATOM 672 C C . LEU A 1 96 ? -2.563 8.410 14.614 1.00 81.50 96 LEU A C 1
ATOM 674 O O . LEU A 1 96 ? -1.356 8.196 14.649 1.00 81.50 96 LEU A O 1
ATOM 678 N N . ASN A 1 97 ? -3.060 9.650 14.685 1.00 80.31 97 ASN A N 1
ATOM 679 C CA . ASN A 1 97 ? -2.227 10.866 14.755 1.00 80.31 97 ASN A CA 1
ATOM 680 C C . ASN A 1 97 ? -1.162 10.962 13.636 1.00 80.31 97 ASN A C 1
ATOM 682 O O . ASN A 1 97 ? -0.026 11.356 13.881 1.00 80.31 97 ASN A O 1
ATOM 686 N N . GLY A 1 98 ? -1.511 10.559 12.408 1.00 81.44 98 GLY A N 1
ATOM 687 C CA . GLY A 1 98 ? -0.578 10.543 11.271 1.00 81.44 98 GLY A CA 1
ATOM 688 C C . GLY A 1 98 ? 0.441 9.397 11.295 1.00 81.44 98 GLY A C 1
ATOM 689 O O . GLY A 1 98 ? 1.313 9.333 10.432 1.00 81.44 98 GLY A O 1
ATOM 690 N N . LEU A 1 99 ? 0.328 8.476 12.255 1.00 83.56 99 LEU A N 1
ATOM 691 C CA . LEU A 1 99 ? 1.186 7.306 12.386 1.00 83.56 99 LEU A CA 1
ATOM 692 C C . LEU A 1 99 ? 0.416 6.027 12.064 1.00 83.56 99 LEU A C 1
ATOM 694 O O . LEU A 1 99 ? -0.791 5.910 12.293 1.00 83.56 99 LEU A O 1
ATOM 698 N N . CYS A 1 100 ? 1.153 5.053 11.548 1.00 87.12 100 CYS A N 1
ATOM 699 C CA . CYS A 1 100 ? 0.677 3.709 11.266 1.00 87.12 100 CYS A CA 1
ATOM 700 C C . CYS A 1 100 ? 1.583 2.688 11.955 1.00 87.12 100 CYS A C 1
ATOM 702 O O . CYS A 1 100 ? 2.696 3.013 12.371 1.00 87.12 100 CYS A O 1
ATOM 704 N N . GLY A 1 101 ? 1.091 1.454 12.103 1.00 83.31 101 GLY A N 1
ATOM 705 C CA . GLY A 1 101 ? 1.891 0.351 12.638 1.00 83.31 101 GLY A CA 1
ATOM 706 C C . GLY A 1 101 ? 3.174 0.114 11.831 1.00 83.31 101 GLY A C 1
ATOM 707 O O . GLY A 1 101 ? 3.350 0.646 10.734 1.00 83.31 101 GLY A O 1
ATOM 708 N N . GLN A 1 102 ? 4.080 -0.702 12.370 1.00 83.38 102 GLN A N 1
ATOM 709 C CA . GLN A 1 102 ? 5.392 -0.930 11.763 1.00 83.38 102 GLN A CA 1
ATOM 710 C C . GLN A 1 102 ? 5.288 -1.392 10.296 1.00 83.38 102 GLN A C 1
ATOM 712 O O . GLN A 1 102 ? 4.584 -2.348 9.969 1.00 83.38 102 GLN A O 1
ATOM 717 N N . GLY A 1 103 ? 6.003 -0.685 9.414 1.00 83.19 103 GLY A N 1
ATOM 718 C CA . GLY A 1 103 ? 6.059 -0.958 7.976 1.00 83.19 103 GLY A CA 1
ATOM 719 C C . GLY A 1 103 ? 4.787 -0.598 7.192 1.00 83.19 103 GLY A C 1
ATOM 720 O O . GLY A 1 103 ? 4.623 -1.060 6.060 1.00 83.19 103 GLY A O 1
ATOM 721 N N . PHE A 1 104 ? 3.901 0.215 7.771 1.00 87.94 104 PHE A N 1
ATOM 722 C CA . PHE A 1 104 ? 2.797 0.877 7.075 1.00 87.94 104 PHE A CA 1
ATOM 723 C C . PHE A 1 104 ? 2.996 2.390 7.091 1.00 87.94 104 PHE A C 1
ATOM 725 O O . PHE A 1 104 ? 3.620 2.943 7.998 1.00 87.94 104 PHE A O 1
ATOM 732 N N . PHE A 1 105 ? 2.429 3.065 6.100 1.00 88.50 105 PHE A N 1
ATOM 733 C CA . PHE A 1 105 ? 2.585 4.498 5.902 1.00 88.50 105 PHE A CA 1
ATOM 734 C C . PHE A 1 105 ? 1.225 5.179 5.909 1.00 88.50 105 PHE A C 1
ATOM 736 O O . PHE A 1 105 ? 0.274 4.685 5.303 1.00 88.50 105 PHE A O 1
ATOM 743 N N . CYS A 1 106 ? 1.136 6.308 6.607 1.00 87.75 106 CYS A N 1
ATOM 744 C CA . CYS A 1 106 ? -0.073 7.111 6.612 1.00 87.75 106 CYS A CA 1
ATOM 745 C C . CYS A 1 106 ? -0.133 7.969 5.348 1.00 87.75 106 CYS A C 1
ATOM 747 O O . CYS A 1 106 ? 0.744 8.805 5.130 1.00 87.75 106 CYS A O 1
ATOM 749 N N . GLN A 1 107 ? -1.165 7.774 4.530 1.00 82.31 107 GLN A N 1
ATOM 750 C CA . GLN A 1 107 ? -1.399 8.582 3.333 1.00 82.31 107 GLN A CA 1
ATOM 751 C C . GLN A 1 107 ? -2.357 9.750 3.623 1.00 82.31 107 GLN A C 1
ATOM 753 O O . GLN A 1 107 ? -3.107 9.714 4.597 1.00 82.31 107 GLN A O 1
ATOM 758 N N . ASN A 1 108 ? -2.396 10.762 2.743 1.00 78.44 108 ASN A N 1
ATOM 759 C CA . ASN A 1 108 ? -3.224 11.979 2.882 1.00 78.44 108 ASN A CA 1
ATOM 760 C C . ASN A 1 108 ? -4.720 11.716 3.136 1.00 78.44 108 ASN A C 1
ATOM 762 O O . ASN A 1 108 ? -5.416 12.568 3.677 1.00 78.44 108 ASN A O 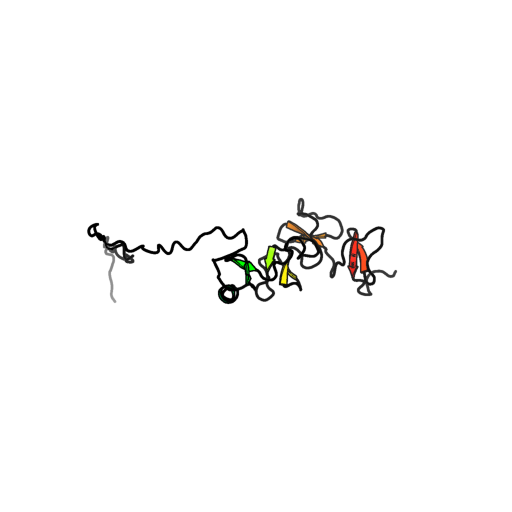1
ATOM 766 N N . ASN A 1 109 ? -5.210 10.531 2.770 1.00 76.50 109 ASN A N 1
ATOM 767 C CA . ASN A 1 109 ? -6.588 10.103 3.002 1.00 76.50 109 ASN A CA 1
ATOM 768 C C . ASN A 1 109 ? -6.832 9.581 4.434 1.00 76.50 109 ASN A C 1
ATOM 770 O O . ASN A 1 109 ? -7.912 9.074 4.716 1.00 76.50 109 ASN A O 1
ATOM 774 N N . ASN A 1 110 ? -5.849 9.699 5.335 1.00 81.38 110 ASN A N 1
ATOM 775 C CA . ASN A 1 110 ? -5.882 9.210 6.714 1.00 81.38 110 ASN A CA 1
ATOM 776 C C . ASN A 1 110 ? -6.019 7.675 6.826 1.00 81.38 110 ASN A C 1
ATOM 778 O O . ASN A 1 110 ? -6.602 7.157 7.783 1.00 81.38 110 ASN A O 1
ATOM 782 N N . TYR A 1 111 ? -5.439 6.949 5.861 1.00 85.06 111 TYR A N 1
ATOM 783 C CA . TYR A 1 111 ? -5.360 5.485 5.843 1.00 85.06 111 TYR A CA 1
ATOM 784 C C . TYR A 1 111 ? -3.919 4.984 5.888 1.00 85.06 111 TYR A C 1
ATOM 786 O O . TYR A 1 111 ? -3.019 5.565 5.281 1.00 85.06 111 TYR A O 1
ATOM 794 N N . CYS A 1 112 ? -3.736 3.865 6.582 1.00 87.75 112 CYS A N 1
ATOM 795 C CA . CYS A 1 112 ? -2.502 3.107 6.642 1.00 87.75 112 CYS A CA 1
ATOM 796 C C . CYS A 1 112 ? -2.390 2.192 5.431 1.00 87.75 112 CYS A C 1
ATOM 798 O O . CYS A 1 112 ? -3.071 1.165 5.328 1.00 87.75 112 CYS A O 1
ATOM 800 N N . CYS A 1 113 ? -1.493 2.577 4.538 1.00 88.06 113 CYS A N 1
ATOM 801 C CA . CYS A 1 113 ? -1.176 1.865 3.319 1.00 88.06 113 CYS A CA 1
ATOM 802 C C . CYS A 1 113 ? 0.115 1.069 3.479 1.00 88.06 113 CYS A C 1
ATOM 804 O O . CYS A 1 113 ? 0.982 1.387 4.297 1.00 88.06 113 CYS A O 1
ATOM 806 N N . ARG A 1 114 ? 0.248 0.001 2.690 1.00 89.25 114 ARG A N 1
ATOM 807 C CA . ARG A 1 114 ? 1.472 -0.816 2.657 1.00 89.25 114 ARG A CA 1
ATOM 808 C C . ARG A 1 114 ? 2.652 -0.035 2.096 1.00 89.25 114 ARG A C 1
ATOM 810 O O . ARG A 1 114 ? 3.789 -0.274 2.482 1.00 89.25 114 ARG A O 1
ATOM 817 N N . CYS A 1 115 ? 2.373 0.895 1.194 1.00 88.56 115 CYS A N 1
ATOM 818 C CA . CYS A 1 115 ? 3.364 1.721 0.535 1.00 88.56 115 CYS A CA 1
ATOM 819 C C . CYS A 1 115 ? 3.136 3.185 0.890 1.00 88.56 115 CYS A C 1
ATOM 821 O O . CYS A 1 115 ? 2.001 3.604 1.098 1.00 88.56 115 CYS A O 1
ATOM 823 N N . ALA A 1 116 ? 4.223 3.952 0.958 1.00 85.25 116 ALA A N 1
ATOM 824 C CA . ALA A 1 116 ? 4.157 5.389 1.211 1.00 85.25 116 ALA A CA 1
ATOM 825 C C . ALA A 1 116 ? 3.481 6.147 0.063 1.00 85.25 116 ALA A C 1
ATOM 827 O O . ALA A 1 116 ? 2.814 7.145 0.301 1.00 85.25 116 ALA A O 1
ATOM 828 N N . ASN A 1 117 ? 3.660 5.661 -1.168 1.00 83.75 117 ASN A N 1
ATOM 829 C CA . ASN A 1 117 ? 3.090 6.234 -2.378 1.00 83.75 117 ASN A CA 1
ATOM 830 C C . ASN A 1 117 ? 2.681 5.117 -3.343 1.00 83.75 117 ASN A C 1
ATOM 832 O O . ASN A 1 117 ? 3.285 4.043 -3.347 1.00 83.75 117 ASN A O 1
ATOM 836 N N . GLY A 1 118 ? 1.700 5.406 -4.201 1.00 82.19 118 GLY A N 1
ATOM 837 C CA . GLY A 1 118 ? 1.225 4.485 -5.234 1.00 82.19 118 GLY A CA 1
ATOM 838 C C . GLY A 1 118 ? 0.526 3.240 -4.680 1.00 82.19 118 GLY A C 1
ATOM 839 O O . GLY A 1 118 ? 0.205 3.159 -3.496 1.00 82.19 118 GLY A O 1
ATOM 840 N N . ALA A 1 119 ? 0.238 2.294 -5.570 1.00 84.06 119 ALA A N 1
ATOM 841 C CA . ALA A 1 119 ? -0.345 1.000 -5.226 1.00 84.06 119 ALA A CA 1
ATOM 842 C C . ALA A 1 119 ? 0.757 -0.054 -5.095 1.00 84.06 119 ALA A C 1
ATOM 844 O O . ALA A 1 119 ? 1.685 -0.073 -5.913 1.00 84.06 119 ALA A O 1
ATOM 845 N N . GLU A 1 120 ? 0.643 -0.960 -4.122 1.00 86.62 120 GLU A N 1
ATOM 846 C CA . GLU A 1 120 ? 1.485 -2.155 -4.104 1.00 86.62 120 GLU A CA 1
ATOM 847 C C . GLU A 1 120 ? 1.242 -3.023 -5.351 1.00 86.62 120 GLU A C 1
ATOM 849 O O . GLU A 1 120 ? 0.113 -3.128 -5.841 1.00 86.62 120 GLU A O 1
ATOM 854 N N . ALA A 1 121 ? 2.295 -3.663 -5.862 1.00 86.19 121 ALA A N 1
ATOM 855 C CA . ALA A 1 121 ? 2.150 -4.671 -6.913 1.00 86.19 121 ALA A CA 1
ATOM 856 C C . ALA A 1 121 ? 1.716 -6.009 -6.298 1.00 86.19 121 ALA A C 1
ATOM 858 O O . ALA A 1 121 ? 0.532 -6.346 -6.303 1.00 86.19 121 ALA A O 1
ATOM 859 N N . ASP A 1 122 ? 2.684 -6.707 -5.703 1.00 87.25 122 ASP A N 1
ATOM 860 C CA . ASP A 1 122 ? 2.561 -8.040 -5.117 1.00 87.25 122 ASP A CA 1
ATOM 861 C C . ASP A 1 122 ? 3.496 -8.193 -3.911 1.00 87.25 122 ASP A C 1
ATOM 863 O O . ASP A 1 122 ? 4.189 -7.250 -3.512 1.00 87.25 122 ASP A O 1
ATOM 867 N N . ARG A 1 123 ? 3.513 -9.383 -3.301 1.00 90.50 123 ARG A N 1
ATOM 868 C CA . ARG A 1 123 ? 4.533 -9.709 -2.304 1.00 90.50 123 ARG A CA 1
ATOM 869 C C . ARG A 1 123 ? 5.913 -9.853 -2.933 1.00 90.50 123 ARG A C 1
ATOM 871 O O . ARG A 1 123 ? 6.061 -10.279 -4.075 1.00 90.50 123 ARG A O 1
ATOM 878 N N . CYS A 1 124 ? 6.918 -9.565 -2.124 1.00 91.81 124 CYS A N 1
ATOM 879 C CA . CYS A 1 124 ? 8.308 -9.843 -2.422 1.00 91.81 124 CYS A CA 1
ATOM 880 C C . CYS A 1 124 ? 8.542 -11.342 -2.581 1.00 91.81 124 CYS A C 1
ATOM 882 O O . CYS A 1 124 ? 8.221 -12.126 -1.688 1.00 91.81 124 CYS A O 1
ATOM 884 N N . VAL A 1 125 ? 9.154 -11.738 -3.694 1.00 92.62 125 VAL A N 1
ATOM 885 C CA . VAL A 1 125 ? 9.574 -13.124 -3.916 1.00 92.62 125 VAL A CA 1
ATOM 886 C C . VAL A 1 125 ? 11.089 -13.164 -3.780 1.00 92.62 125 VAL A C 1
ATOM 888 O O . VAL A 1 125 ? 11.797 -12.576 -4.591 1.00 92.62 125 VAL A O 1
ATOM 891 N N . ASN A 1 126 ? 11.598 -13.814 -2.727 1.00 90.75 126 ASN A N 1
ATOM 892 C CA . ASN A 1 126 ? 13.034 -13.865 -2.407 1.00 90.75 126 ASN A CA 1
ATOM 893 C C . ASN A 1 126 ? 13.702 -12.474 -2.317 1.00 90.75 126 ASN A C 1
ATOM 895 O O . ASN A 1 126 ? 14.839 -12.298 -2.748 1.00 90.75 126 ASN A O 1
ATOM 899 N N . GLY A 1 127 ? 12.983 -11.471 -1.796 1.00 88.19 127 GLY A N 1
ATOM 900 C CA . GLY A 1 127 ? 13.472 -10.087 -1.697 1.00 88.19 127 GLY A CA 1
ATOM 901 C C . GLY A 1 127 ? 13.527 -9.330 -3.030 1.00 88.19 127 GLY A C 1
ATOM 902 O O . GLY A 1 127 ? 14.072 -8.229 -3.085 1.00 88.19 127 GLY A O 1
ATOM 903 N N . VAL A 1 128 ? 12.970 -9.901 -4.102 1.00 90.50 128 VAL A N 1
ATOM 904 C CA . VAL A 1 128 ? 12.943 -9.305 -5.439 1.00 90.50 128 VAL A CA 1
ATOM 905 C C . VAL A 1 128 ? 11.527 -8.851 -5.781 1.00 90.50 128 VAL A C 1
ATOM 907 O O . VAL A 1 128 ? 10.543 -9.546 -5.518 1.00 90.50 128 VAL A O 1
ATOM 910 N N . CYS A 1 129 ? 11.450 -7.673 -6.395 1.00 90.06 129 CYS 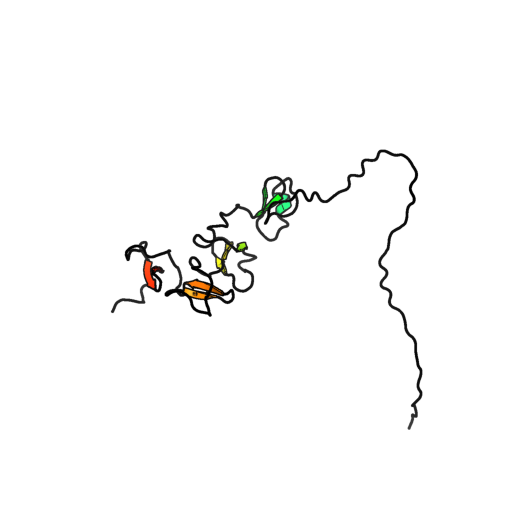A N 1
ATOM 911 C CA . CYS A 1 129 ? 10.235 -7.072 -6.924 1.00 90.06 129 CYS A CA 1
ATOM 912 C C . CYS A 1 129 ? 10.373 -6.819 -8.430 1.00 90.06 129 CYS A C 1
ATOM 914 O O . CYS A 1 129 ? 11.496 -6.728 -8.937 1.00 90.06 129 CYS A O 1
ATOM 916 N N . PRO A 1 130 ? 9.251 -6.685 -9.160 1.00 88.25 130 PRO A N 1
ATOM 917 C CA . PRO A 1 130 ? 9.288 -6.247 -10.550 1.00 88.25 130 PRO A CA 1
ATOM 918 C C . PRO A 1 130 ? 9.968 -4.875 -10.680 1.00 88.25 130 PRO A C 1
ATOM 920 O O . PRO A 1 130 ? 10.068 -4.112 -9.717 1.00 88.25 130 PRO A O 1
ATOM 923 N N . ALA A 1 131 ? 10.428 -4.551 -11.892 1.00 85.56 131 ALA A N 1
ATOM 924 C CA . ALA A 1 131 ? 11.049 -3.258 -12.175 1.00 85.56 131 ALA A CA 1
ATOM 925 C C . ALA A 1 131 ? 10.167 -2.105 -11.664 1.00 85.56 131 ALA A C 1
ATOM 927 O O . ALA A 1 131 ? 8.949 -2.188 -11.755 1.00 85.56 131 ALA A O 1
ATOM 928 N N . GLY A 1 132 ? 10.767 -1.040 -11.124 1.00 82.56 132 GLY A N 1
ATOM 929 C CA . GLY A 1 132 ? 10.022 0.104 -10.575 1.00 82.56 132 GLY A CA 1
ATOM 930 C C . GLY A 1 132 ? 9.441 -0.101 -9.172 1.00 82.56 132 GLY A C 1
ATOM 931 O O . GLY A 1 132 ? 8.866 0.844 -8.627 1.00 82.56 132 GLY A O 1
ATOM 932 N N . TYR A 1 133 ? 9.659 -1.272 -8.562 1.00 88.88 133 TYR A N 1
ATOM 933 C CA . TYR A 1 133 ? 9.258 -1.598 -7.195 1.00 88.88 133 TYR A CA 1
ATOM 934 C C . TYR A 1 133 ? 10.438 -2.085 -6.337 1.00 88.88 133 TYR A C 1
ATOM 936 O O . TYR A 1 133 ? 11.407 -2.647 -6.842 1.00 88.88 133 TYR A O 1
ATOM 944 N N . ALA A 1 134 ? 10.338 -1.886 -5.025 1.00 89.06 134 ALA A N 1
ATOM 945 C CA . ALA A 1 134 ? 11.270 -2.356 -4.010 1.00 89.06 134 ALA A CA 1
ATOM 946 C C . ALA A 1 134 ? 10.519 -2.949 -2.813 1.00 89.06 134 ALA A C 1
ATOM 948 O O . ALA A 1 134 ? 9.387 -2.561 -2.511 1.00 89.06 134 ALA A O 1
ATOM 949 N N . CYS A 1 135 ? 11.168 -3.885 -2.124 1.00 91.56 135 CYS A N 1
ATOM 950 C CA . CYS A 1 135 ? 10.603 -4.534 -0.951 1.00 91.56 135 CYS A CA 1
ATOM 951 C C . CYS A 1 135 ? 10.552 -3.609 0.262 1.00 91.56 135 CYS A C 1
ATOM 953 O O . CYS A 1 135 ? 11.564 -3.074 0.709 1.00 91.56 135 CYS A O 1
ATOM 955 N N . ASN A 1 136 ? 9.356 -3.486 0.826 1.00 87.94 136 ASN A N 1
ATOM 956 C CA . ASN A 1 136 ? 9.113 -3.003 2.182 1.00 87.94 136 ASN A CA 1
ATOM 957 C C . ASN A 1 136 ? 9.527 -4.083 3.214 1.00 87.94 136 ASN A C 1
ATOM 959 O O . ASN A 1 136 ? 9.473 -5.273 2.917 1.00 87.94 136 ASN A O 1
ATOM 963 N N . THR A 1 137 ? 9.849 -3.672 4.446 1.00 88.06 137 THR A N 1
ATOM 964 C CA . THR A 1 137 ? 9.878 -4.493 5.680 1.00 88.06 137 THR A CA 1
ATOM 965 C C . THR A 1 137 ? 8.765 -5.546 5.812 1.00 88.06 137 THR A C 1
ATOM 967 O O . THR A 1 137 ? 9.003 -6.586 6.410 1.00 88.06 137 THR A O 1
ATOM 970 N N . ASN A 1 138 ? 7.561 -5.307 5.287 1.00 86.81 138 ASN A N 1
ATOM 971 C CA . ASN A 1 138 ? 6.427 -6.238 5.330 1.00 86.81 138 ASN A CA 1
ATOM 972 C C . ASN A 1 138 ? 6.379 -7.239 4.151 1.00 86.81 138 ASN A C 1
ATOM 974 O O . ASN A 1 138 ? 5.336 -7.856 3.933 1.00 86.81 138 ASN A O 1
ATOM 978 N N . ASP A 1 139 ? 7.450 -7.374 3.362 1.00 90.56 139 ASP A N 1
ATOM 979 C CA . ASP A 1 139 ? 7.516 -8.220 2.158 1.00 90.56 139 ASP A CA 1
ATOM 980 C C . ASP A 1 139 ? 6.489 -7.842 1.074 1.00 90.56 139 ASP A C 1
ATOM 982 O O . ASP A 1 139 ? 5.934 -8.704 0.392 1.00 90.56 139 ASP A O 1
ATOM 986 N N . TYR A 1 140 ? 6.228 -6.543 0.894 1.00 90.12 140 TYR A N 1
ATOM 987 C CA . TYR A 1 140 ? 5.402 -6.020 -0.203 1.00 90.12 140 TYR A CA 1
ATOM 988 C C . TYR A 1 140 ? 6.224 -5.162 -1.155 1.00 90.12 140 TYR A C 1
ATOM 990 O O . TYR A 1 140 ? 7.053 -4.358 -0.727 1.00 90.12 140 TYR A O 1
ATOM 998 N N . CYS A 1 141 ? 5.946 -5.309 -2.447 1.00 90.94 141 CYS A N 1
ATOM 999 C CA . CYS A 1 141 ? 6.555 -4.527 -3.506 1.00 90.94 141 CYS A CA 1
ATOM 1000 C C . CYS A 1 141 ? 5.894 -3.156 -3.602 1.00 90.94 141 CYS A C 1
ATOM 1002 O O . CYS A 1 141 ? 4.769 -3.022 -4.091 1.00 90.94 141 CYS A O 1
ATOM 1004 N N . CYS A 1 142 ? 6.631 -2.142 -3.160 1.00 90.12 142 CYS A N 1
ATOM 1005 C CA . CYS A 1 142 ? 6.237 -0.742 -3.185 1.00 90.12 142 CYS A CA 1
ATOM 1006 C C . CYS A 1 142 ? 7.024 0.034 -4.238 1.00 90.12 142 CYS A C 1
ATOM 1008 O O . CYS A 1 142 ? 8.201 -0.252 -4.444 1.00 90.12 142 CYS A O 1
ATOM 1010 N N . PRO A 1 143 ? 6.414 1.007 -4.923 1.00 87.88 143 PRO A N 1
ATOM 1011 C CA . PRO A 1 143 ? 7.110 1.749 -5.959 1.00 87.88 143 PRO A CA 1
ATOM 1012 C C . PRO A 1 143 ? 8.277 2.565 -5.385 1.00 87.88 143 PRO A C 1
ATOM 1014 O O . PRO A 1 143 ? 8.155 3.195 -4.338 1.00 87.88 143 PRO A O 1
ATOM 1017 N N . ILE A 1 144 ? 9.413 2.553 -6.088 1.00 83.62 144 ILE A N 1
ATOM 1018 C CA . ILE A 1 144 ? 10.687 3.154 -5.624 1.00 83.62 144 ILE A CA 1
ATOM 1019 C C . ILE A 1 144 ? 10.797 4.661 -5.898 1.00 83.62 144 ILE A C 1
ATOM 1021 O O . ILE A 1 144 ? 11.763 5.297 -5.486 1.00 83.62 144 ILE A O 1
ATOM 1025 N N . GLY A 1 145 ? 9.836 5.233 -6.622 1.00 72.31 145 GLY A N 1
ATOM 1026 C CA . GLY A 1 145 ? 9.782 6.662 -6.932 1.00 72.31 145 GLY A CA 1
ATOM 1027 C C . GLY A 1 145 ? 8.710 7.378 -6.117 1.00 72.31 145 GLY A C 1
ATOM 1028 O O . GLY A 1 145 ? 7.884 6.728 -5.489 1.00 72.31 145 GLY A O 1
ATOM 1029 N N . GLY A 1 146 ? 8.756 8.715 -6.124 1.00 74.31 146 GLY A N 1
ATOM 1030 C CA . GLY A 1 146 ? 7.890 9.595 -5.328 1.00 74.31 146 GLY A CA 1
ATOM 1031 C C . GLY A 1 146 ? 6.396 9.494 -5.662 1.00 74.31 146 GLY A C 1
ATOM 1032 O O . GLY A 1 146 ? 5.789 8.434 -5.567 1.00 74.31 146 GLY A O 1
ATOM 1033 N N . ASN A 1 147 ? 5.754 10.604 -6.027 1.00 76.75 147 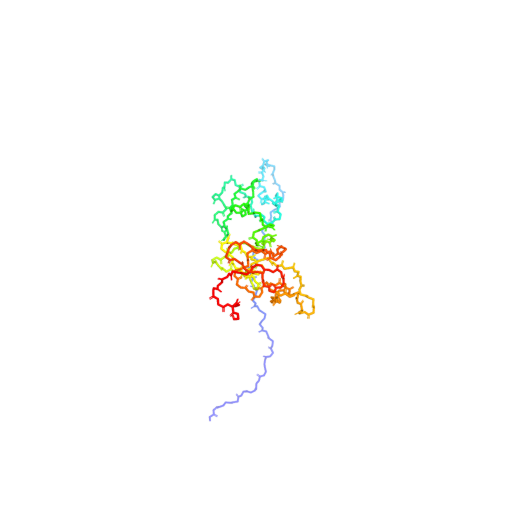ASN A N 1
ATOM 1034 C CA . ASN A 1 147 ? 4.334 10.565 -6.382 1.00 76.75 147 ASN A CA 1
ATOM 1035 C C . ASN A 1 147 ? 4.127 9.723 -7.650 1.00 76.75 147 ASN A C 1
ATOM 1037 O O . ASN A 1 147 ? 4.526 10.126 -8.747 1.00 76.75 147 ASN A O 1
ATOM 1041 N N . VAL A 1 148 ? 3.505 8.554 -7.485 1.00 81.38 148 VAL A N 1
ATOM 1042 C CA . VAL A 1 148 ? 3.116 7.662 -8.578 1.00 81.38 148 VAL A CA 1
ATOM 1043 C C . VAL A 1 148 ? 1.664 7.942 -8.945 1.00 81.38 148 VAL A C 1
ATOM 1045 O O . VAL A 1 148 ? 0.764 7.735 -8.136 1.00 81.38 148 VAL A O 1
ATOM 1048 N N . GLY A 1 149 ? 1.444 8.411 -10.171 1.00 75.94 149 GLY A N 1
ATOM 1049 C CA . GLY A 1 149 ? 0.127 8.752 -10.717 1.00 75.94 149 GLY A CA 1
ATOM 1050 C C . GLY A 1 149 ? -0.660 7.556 -11.260 1.00 75.94 149 GLY A C 1
ATOM 1051 O O . GLY A 1 149 ? -1.757 7.740 -11.775 1.00 75.94 149 GLY A O 1
ATOM 1052 N N . GLY A 1 150 ? -0.103 6.344 -11.178 1.00 81.31 150 GLY A N 1
ATOM 1053 C CA . GLY A 1 150 ? -0.711 5.106 -11.666 1.00 81.31 150 GLY A CA 1
ATOM 1054 C C . GLY A 1 150 ? 0.198 4.335 -12.621 1.00 81.31 150 GLY A C 1
ATOM 1055 O O . GLY A 1 150 ? 1.412 4.543 -12.644 1.00 81.31 150 GLY A O 1
ATOM 1056 N N . GLN A 1 151 ? -0.399 3.432 -13.398 1.00 84.19 151 GLN A N 1
ATOM 1057 C CA . GLN A 1 151 ? 0.294 2.665 -14.433 1.00 84.19 151 GLN A CA 1
ATOM 1058 C C . GLN A 1 151 ? 0.387 3.457 -15.743 1.00 84.19 151 GLN A C 1
ATOM 1060 O O . GLN A 1 151 ? -0.539 4.162 -16.135 1.00 84.19 151 GLN A O 1
ATOM 1065 N N . CYS A 1 152 ? 1.512 3.302 -16.429 1.00 85.12 152 CYS A N 1
ATOM 1066 C CA . CYS A 1 152 ? 1.757 3.779 -17.778 1.00 85.12 152 CYS A CA 1
ATOM 1067 C C . CYS A 1 152 ? 1.047 2.859 -18.773 1.00 85.12 152 CYS A C 1
ATOM 1069 O O . CYS A 1 152 ? 1.349 1.665 -18.846 1.00 85.12 152 CYS A O 1
ATOM 1071 N N . VAL A 1 153 ? 0.132 3.412 -19.566 1.00 86.38 153 VAL A N 1
ATOM 1072 C CA . VAL A 1 153 ? -0.610 2.657 -20.583 1.00 86.38 153 VAL A CA 1
ATOM 1073 C C . VAL A 1 153 ? -0.171 3.155 -21.953 1.00 86.38 153 VAL A C 1
ATOM 1075 O O . VAL A 1 153 ? -0.298 4.336 -22.256 1.00 86.38 153 VAL A O 1
ATOM 1078 N N . GLY A 1 154 ? 0.410 2.277 -22.776 1.00 83.75 154 GLY A N 1
ATOM 1079 C CA . GLY A 1 154 ? 0.856 2.640 -24.129 1.00 83.75 154 GLY A CA 1
ATOM 1080 C C . GLY A 1 154 ? 1.931 3.737 -24.179 1.00 83.75 154 GLY A C 1
ATOM 1081 O O . GLY A 1 154 ? 1.982 4.491 -25.145 1.00 83.75 154 GLY A O 1
ATOM 1082 N N . GLY A 1 155 ? 2.764 3.870 -23.139 1.00 81.94 155 GLY A N 1
ATOM 1083 C CA . GLY A 1 155 ? 3.765 4.944 -23.050 1.00 81.94 155 GLY A CA 1
ATOM 1084 C C . GLY A 1 155 ? 3.191 6.304 -22.635 1.00 81.94 155 GLY A C 1
ATOM 1085 O O . GLY A 1 155 ? 3.912 7.301 -22.660 1.00 81.94 155 GLY A O 1
ATOM 1086 N N . GLN A 1 156 ? 1.910 6.358 -22.259 1.00 84.94 156 GLN A N 1
ATOM 1087 C CA . GLN A 1 156 ? 1.216 7.581 -21.879 1.00 84.94 156 GLN A CA 1
ATOM 1088 C C . GLN A 1 156 ? 0.882 7.586 -20.386 1.00 84.94 156 GLN A C 1
ATOM 1090 O O . GLN A 1 156 ? 0.481 6.579 -19.799 1.00 84.94 156 GLN A O 1
ATOM 1095 N N . CYS A 1 157 ? 1.036 8.766 -19.794 1.00 84.94 157 CYS A N 1
ATOM 1096 C CA . CYS A 1 157 ? 0.677 9.086 -18.422 1.00 84.94 157 CYS A CA 1
ATOM 1097 C C . CYS A 1 157 ? -0.151 10.379 -18.398 1.00 84.94 157 CYS A C 1
ATOM 1099 O O . CYS A 1 157 ? -0.103 11.147 -19.366 1.00 84.94 157 CYS A O 1
ATOM 1101 N N . PRO A 1 158 ? -0.883 10.654 -17.303 1.00 84.69 158 PRO A N 1
ATOM 1102 C CA . PRO A 1 158 ? -1.539 11.942 -17.102 1.00 84.69 158 PRO A CA 1
ATOM 1103 C C . PRO A 1 158 ? -0.556 13.116 -17.263 1.00 84.69 158 PRO A C 1
ATOM 1105 O O . PRO A 1 158 ? 0.648 12.949 -17.030 1.00 84.69 158 PRO A O 1
ATOM 1108 N N . PRO A 1 159 ? -1.036 14.320 -17.625 1.00 81.25 159 PRO A N 1
ATOM 1109 C CA . PRO A 1 159 ? -0.179 15.498 -17.691 1.00 81.25 159 PRO A CA 1
ATOM 1110 C C . PRO A 1 159 ? 0.532 15.711 -16.346 1.00 81.25 159 PRO A C 1
ATOM 1112 O O . PRO A 1 159 ? -0.062 15.521 -15.289 1.00 81.25 159 PRO A O 1
ATOM 1115 N N . ALA A 1 160 ? 1.808 16.100 -16.405 1.00 79.56 160 ALA A N 1
ATOM 1116 C CA . ALA A 1 160 ? 2.744 16.165 -15.273 1.00 79.56 160 ALA A CA 1
ATOM 1117 C C . ALA A 1 160 ? 3.294 14.818 -14.754 1.00 79.56 160 ALA A C 1
ATOM 1119 O O . ALA A 1 160 ? 3.970 14.788 -13.727 1.00 79.56 160 ALA A O 1
ATOM 1120 N N . PHE A 1 161 ? 3.092 13.716 -15.479 1.00 84.44 161 PHE A N 1
ATOM 1121 C CA . PHE A 1 161 ? 3.719 12.428 -15.182 1.00 84.44 161 PHE A CA 1
ATOM 1122 C C . PHE A 1 161 ? 4.445 11.864 -16.408 1.00 84.44 161 PHE A C 1
ATOM 1124 O O . PHE A 1 161 ? 4.063 12.114 -17.549 1.00 84.44 161 PHE A O 1
ATOM 1131 N N . VAL A 1 162 ? 5.507 11.100 -16.168 1.00 85.62 162 VAL A N 1
ATOM 1132 C CA . VAL A 1 162 ? 6.298 10.407 -17.191 1.00 85.62 162 VAL A CA 1
ATOM 1133 C C . VAL A 1 162 ? 6.371 8.920 -16.869 1.00 85.62 162 VAL A C 1
ATOM 1135 O O . VAL A 1 162 ? 6.468 8.536 -15.702 1.00 85.62 162 VAL A O 1
ATOM 1138 N N . CYS A 1 163 ? 6.327 8.075 -17.898 1.00 85.75 163 CYS A N 1
ATOM 1139 C CA . CYS A 1 163 ? 6.535 6.643 -17.720 1.00 85.75 163 CYS A CA 1
ATOM 1140 C C . CYS A 1 163 ? 7.982 6.389 -17.294 1.00 85.75 163 CYS A C 1
ATOM 1142 O O . CYS A 1 163 ? 8.916 6.737 -18.017 1.00 85.75 163 CYS A O 1
ATOM 1144 N N . GLY A 1 164 ? 8.163 5.794 -16.121 1.00 81.44 164 GLY A N 1
ATOM 1145 C CA . GLY A 1 164 ? 9.463 5.370 -15.619 1.00 81.44 164 GLY A CA 1
ATOM 1146 C C . GLY A 1 164 ? 9.545 3.858 -15.461 1.00 81.44 164 GLY A C 1
ATOM 1147 O O . GLY A 1 164 ? 8.838 3.094 -16.122 1.00 81.44 164 GLY A O 1
ATOM 1148 N N . ALA A 1 165 ? 10.430 3.425 -14.566 1.00 80.44 165 ALA A N 1
ATOM 1149 C CA . ALA A 1 165 ? 10.631 2.013 -14.272 1.00 80.44 165 ALA A CA 1
ATOM 1150 C C . ALA A 1 165 ? 9.309 1.317 -13.891 1.00 80.44 165 ALA A C 1
ATOM 1152 O O . ALA A 1 165 ? 8.471 1.884 -13.197 1.00 80.44 165 ALA A O 1
ATOM 1153 N N . GLY A 1 166 ? 9.120 0.079 -14.350 1.00 77.00 166 GLY A N 1
ATOM 1154 C CA . GLY A 1 166 ? 7.947 -0.714 -13.966 1.00 77.00 166 GLY A CA 1
ATOM 1155 C C . GLY A 1 166 ? 6.633 -0.352 -14.636 1.00 77.00 166 GLY A C 1
ATOM 1156 O O . GLY A 1 166 ? 5.590 -0.748 -14.129 1.00 77.00 166 GLY A O 1
ATOM 1157 N N . ASN A 1 167 ? 6.660 0.399 -15.742 1.00 84.81 167 ASN A N 1
ATOM 1158 C CA . ASN A 1 167 ? 5.454 0.946 -16.369 1.00 84.81 167 ASN A CA 1
ATOM 1159 C C . ASN A 1 167 ? 4.622 1.757 -15.369 1.00 84.81 167 ASN A C 1
ATOM 1161 O O . ASN A 1 167 ? 3.400 1.648 -15.336 1.00 84.81 167 ASN A O 1
ATOM 1165 N N . LEU A 1 168 ? 5.284 2.566 -14.544 1.00 85.06 168 LEU A N 1
ATOM 1166 C CA . LEU A 1 168 ? 4.628 3.465 -13.605 1.00 85.06 168 LEU A CA 1
ATOM 1167 C C . LEU A 1 168 ? 4.784 4.915 -14.040 1.00 85.06 168 LEU A C 1
ATOM 1169 O O . LEU A 1 168 ? 5.820 5.324 -14.563 1.00 85.06 168 LEU A O 1
ATOM 1173 N N . CYS A 1 169 ? 3.733 5.689 -13.807 1.00 86.88 169 CYS A N 1
ATOM 1174 C CA . CYS A 1 169 ? 3.701 7.119 -14.041 1.00 86.88 169 CYS A CA 1
ATOM 1175 C C . CYS A 1 169 ? 4.309 7.837 -12.842 1.00 86.88 169 CYS A C 1
ATOM 1177 O O . CYS A 1 169 ? 3.671 7.931 -11.796 1.00 86.88 169 CYS A O 1
ATOM 1179 N N . TYR A 1 170 ? 5.517 8.371 -12.988 1.00 85.44 170 TYR A N 1
ATOM 1180 C CA . TYR A 1 170 ? 6.171 9.172 -11.954 1.00 85.44 170 TYR A CA 1
ATOM 1181 C C . TYR A 1 170 ? 5.978 10.651 -12.239 1.00 85.44 170 TYR A C 1
ATOM 1183 O O . TYR A 1 170 ? 6.034 11.072 -13.395 1.00 85.44 170 TYR A O 1
ATOM 1191 N N . GLN A 1 171 ? 5.740 11.442 -11.196 1.00 82.69 171 GLN A N 1
ATOM 1192 C CA . GLN A 1 171 ? 5.602 12.884 -11.350 1.00 82.69 171 GLN A CA 1
ATOM 1193 C C . GLN A 1 171 ? 6.854 13.459 -12.024 1.00 82.69 171 GLN A C 1
ATOM 1195 O O . GLN A 1 171 ? 7.984 13.137 -11.647 1.00 82.69 171 GLN A O 1
ATOM 1200 N N . ASN A 1 172 ? 6.652 14.324 -13.014 1.00 69.69 172 ASN A N 1
ATOM 1201 C CA . ASN A 1 172 ? 7.711 15.010 -13.737 1.00 69.69 172 ASN A CA 1
ATOM 1202 C C . ASN A 1 172 ? 8.328 16.126 -12.878 1.00 69.69 172 ASN A C 1
ATOM 1204 O O . ASN A 1 172 ? 8.306 17.299 -13.243 1.00 69.69 172 ASN A O 1
ATOM 1208 N N . VAL A 1 173 ? 8.917 15.788 -11.729 1.00 57.78 173 VAL A N 1
ATOM 1209 C CA . VAL A 1 173 ? 9.856 16.718 -11.096 1.00 57.78 173 VAL A CA 1
ATOM 1210 C C . VAL A 1 173 ? 10.915 17.030 -12.149 1.00 57.78 173 VAL A C 1
ATOM 1212 O O . VAL A 1 173 ? 11.634 16.145 -12.608 1.00 57.78 173 VAL A O 1
ATOM 1215 N N . GLN A 1 174 ? 10.888 18.254 -12.669 1.00 49.12 174 GLN A N 1
ATOM 1216 C CA . GLN A 1 174 ? 11.740 18.695 -13.761 1.00 49.12 174 GLN A CA 1
ATOM 1217 C C . GLN A 1 174 ? 13.200 18.440 -13.358 1.00 49.12 174 GLN A C 1
ATOM 1219 O O . GLN A 1 174 ? 13.743 19.195 -12.562 1.00 49.12 174 GLN A O 1
ATOM 1224 N N . GLY A 1 175 ? 13.819 17.346 -13.822 1.00 49.94 175 GLY A N 1
ATOM 1225 C CA . GLY A 1 175 ? 15.183 17.038 -13.381 1.00 49.94 175 GLY A CA 1
ATOM 1226 C C . GLY A 1 175 ? 15.783 15.655 -13.643 1.00 49.94 175 GLY A C 1
ATOM 1227 O O . GLY A 1 175 ? 16.979 15.518 -13.432 1.00 49.94 175 GLY A O 1
ATOM 1228 N N . PHE A 1 176 ? 15.054 14.638 -14.115 1.00 54.38 176 PHE A N 1
ATOM 1229 C CA . PHE A 1 176 ? 15.677 13.334 -14.420 1.00 54.38 176 PHE A CA 1
ATOM 1230 C C . PHE A 1 176 ? 15.254 12.816 -15.795 1.00 54.38 176 PHE A C 1
ATOM 1232 O O . PHE A 1 176 ? 14.418 11.929 -15.921 1.00 54.38 176 PHE A O 1
ATOM 1239 N N . GLY A 1 177 ? 15.810 13.412 -16.852 1.00 48.88 177 GLY A N 1
ATOM 1240 C CA . GLY A 1 177 ? 15.637 12.884 -18.208 1.00 48.88 177 GLY A CA 1
ATOM 1241 C C . GLY A 1 177 ? 15.425 13.932 -19.288 1.00 48.88 177 GLY A C 1
ATOM 1242 O O . GLY A 1 177 ? 14.461 13.858 -20.044 1.00 48.88 177 GLY A O 1
ATOM 1243 N N . ARG A 1 178 ? 16.349 14.881 -19.414 1.00 45.91 178 ARG A N 1
ATOM 1244 C CA . ARG A 1 178 ? 16.734 15.370 -20.739 1.00 45.91 178 ARG A CA 1
ATOM 1245 C C . ARG A 1 178 ? 18.232 15.127 -20.857 1.00 45.91 178 ARG A C 1
ATOM 1247 O O . ARG A 1 178 ? 18.989 15.647 -20.044 1.00 45.91 178 ARG A O 1
ATOM 1254 N N . LYS A 1 179 ? 18.598 14.222 -21.770 1.00 39.00 179 LYS A N 1
ATOM 1255 C CA . LYS A 1 179 ? 19.948 14.178 -22.335 1.00 39.00 179 LYS A CA 1
ATOM 1256 C C . LYS A 1 179 ? 20.263 15.528 -22.966 1.00 39.00 179 LYS A C 1
ATOM 1258 O O . LYS A 1 179 ? 19.305 16.137 -23.496 1.00 39.00 179 LYS A O 1
#